Protein AF-A0A0B1TLL2-F1 (afdb_monomer_lite)

Secondary structure (DSSP, 8-state):
-HHHHHHHHHHHHHHHHHHHHHHHHS-----------------HHHHHHH--SS-EEE--HHHHHHHHTT-----SSPEEEEEEGGGHHHHHHH--TTEEEEEEE--TT-SEEEEESSS-EEEES------

Radius of gyration: 23.41 Å; chains: 1; bounding box: 73×49×44 Å

InterPro domains:
  IPR057641 W02B3.4-like, N-terminal domain [PF24413] (42-129)

pLDDT: mean 79.4, std 16.91, range [30.98, 94.44]

Sequence (131 aa):
MRVTRMFALFVATIFVSAIIIFKTHGEEDELYVAELSQEEVNCTSFLDTINPPFPALLIDHRILKLLKRNVCRASKAKVRIAVDVRHSGIVRKAKYPMYDIVYYERPADTDYLRFLDDVTRIIPRQVNLEI

Organism: Oesophagostomum dentatum (NCBI:txid61180)

Structure (mmCIF, N/CA/C/O backbone):
data_AF-A0A0B1TLL2-F1
#
_entry.id   AF-A0A0B1TLL2-F1
#
loop_
_atom_site.group_PDB
_atom_site.id
_atom_site.type_symbol
_atom_site.label_atom_id
_atom_site.label_alt_id
_atom_site.label_comp_id
_atom_site.label_asym_id
_atom_site.label_entity_id
_atom_site.label_seq_id
_atom_site.pdbx_PDB_ins_code
_atom_site.Cartn_x
_atom_site.Cartn_y
_atom_site.Cartn_z
_atom_site.occupancy
_atom_site.B_iso_or_equiv
_atom_site.auth_seq_id
_atom_site.auth_comp_id
_atom_site.auth_asym_id
_atom_site.auth_atom_id
_atom_site.pdbx_PDB_model_num
ATOM 1 N N . MET A 1 1 ? -55.341 -29.975 19.289 1.00 59.25 1 MET A N 1
ATOM 2 C CA . MET A 1 1 ? -55.411 -28.507 19.063 1.00 59.25 1 MET A CA 1
ATOM 3 C C . MET A 1 1 ? -54.412 -27.677 19.887 1.00 59.25 1 MET A C 1
ATOM 5 O O . MET A 1 1 ? -53.966 -26.655 19.384 1.00 59.25 1 MET A O 1
ATOM 9 N N . ARG A 1 2 ? -54.029 -28.058 21.122 1.00 62.31 2 ARG A N 1
ATOM 10 C CA . ARG A 1 2 ? -53.000 -27.323 21.905 1.00 62.31 2 ARG A CA 1
ATOM 11 C C . ARG A 1 2 ? -51.576 -27.489 21.362 1.00 62.31 2 ARG A C 1
ATOM 13 O O . ARG A 1 2 ? -50.845 -26.514 21.263 1.00 62.31 2 ARG A O 1
ATOM 20 N N . VAL A 1 3 ? -51.217 -28.709 20.964 1.00 68.62 3 VAL A N 1
ATOM 21 C CA . VAL A 1 3 ? -49.874 -29.038 20.456 1.00 68.62 3 VAL A CA 1
ATOM 22 C C . VAL A 1 3 ? -49.599 -28.336 19.122 1.00 68.62 3 VAL A C 1
ATOM 24 O O . VAL A 1 3 ? -48.560 -27.712 18.963 1.00 68.62 3 VAL A O 1
ATOM 27 N N . THR A 1 4 ? -50.573 -28.312 18.208 1.00 72.62 4 THR A N 1
ATOM 28 C CA . THR A 1 4 ? -50.464 -27.601 16.922 1.00 72.62 4 THR A CA 1
ATOM 29 C C . THR A 1 4 ? -50.302 -26.085 17.082 1.00 72.62 4 THR A C 1
ATOM 31 O O . THR A 1 4 ? -49.541 -25.478 16.336 1.00 72.62 4 THR A O 1
ATOM 34 N N . ARG A 1 5 ? -50.939 -25.467 18.090 1.00 70.12 5 ARG A N 1
ATOM 35 C CA . ARG A 1 5 ? -50.724 -24.045 18.431 1.00 70.12 5 ARG A CA 1
ATOM 36 C C . ARG A 1 5 ? -49.328 -23.778 18.999 1.00 70.12 5 ARG A C 1
ATOM 38 O O . ARG A 1 5 ? -48.728 -22.774 18.641 1.00 70.12 5 ARG A O 1
ATOM 45 N N . MET A 1 6 ? -48.805 -24.670 19.841 1.00 73.19 6 MET A N 1
ATOM 46 C CA . MET A 1 6 ? -47.447 -24.541 20.394 1.00 73.19 6 MET A CA 1
ATOM 47 C C . MET A 1 6 ? -46.376 -24.675 19.303 1.00 73.19 6 MET A C 1
ATOM 49 O O . MET A 1 6 ? -45.451 -23.870 19.261 1.00 73.19 6 MET A O 1
ATOM 53 N N . PHE A 1 7 ? -46.538 -25.623 18.371 1.00 79.69 7 PHE A N 1
ATOM 54 C CA . PHE A 1 7 ? -45.635 -25.765 17.223 1.00 79.69 7 PHE A CA 1
ATOM 55 C C . PHE A 1 7 ? -45.677 -24.551 16.288 1.00 79.69 7 PHE A C 1
ATOM 57 O O . PHE A 1 7 ? -44.626 -24.074 15.870 1.00 79.69 7 PHE A O 1
ATOM 64 N N . ALA A 1 8 ? -46.863 -24.004 16.006 1.00 80.69 8 ALA A N 1
ATOM 65 C CA . ALA A 1 8 ? -46.993 -22.808 15.172 1.00 80.69 8 ALA A CA 1
ATOM 66 C C . ALA A 1 8 ? -46.296 -21.582 15.790 1.00 80.69 8 ALA A C 1
ATOM 68 O O . ALA A 1 8 ? -45.630 -20.833 15.078 1.00 80.69 8 ALA A O 1
ATOM 69 N N . LEU A 1 9 ? -46.396 -21.4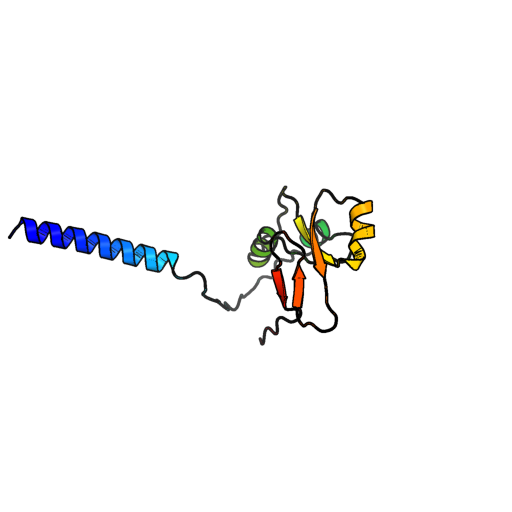04 17.113 1.00 81.25 9 LEU A N 1
ATOM 70 C CA . LEU A 1 9 ? -45.695 -20.330 17.823 1.00 81.25 9 LEU A CA 1
ATOM 71 C C . LEU A 1 9 ? -44.174 -20.498 17.749 1.00 81.25 9 LEU A C 1
ATOM 73 O O . LEU A 1 9 ? -43.469 -19.526 17.497 1.00 81.25 9 LEU A O 1
ATOM 77 N N . PHE A 1 10 ? -43.675 -21.725 17.900 1.00 81.19 10 PHE A N 1
ATOM 78 C CA . PHE A 1 10 ? -42.240 -22.002 17.839 1.00 81.19 10 PHE A CA 1
ATOM 79 C C . PHE A 1 10 ? -41.659 -21.723 16.442 1.00 81.19 10 PHE A C 1
ATOM 81 O O . PHE A 1 10 ? -40.629 -21.059 16.308 1.00 81.19 10 PHE A O 1
ATOM 88 N N . VAL A 1 11 ? -42.362 -22.142 15.384 1.00 86.38 11 VAL A N 1
ATOM 89 C CA . VAL A 1 11 ? -41.962 -21.857 13.994 1.00 86.38 11 VAL A CA 1
ATOM 90 C C . VAL A 1 11 ? -42.011 -20.355 13.704 1.00 86.38 11 VAL A C 1
ATOM 92 O O . VAL A 1 11 ? -41.079 -19.827 13.100 1.00 86.38 11 VAL A O 1
ATOM 95 N N . ALA A 1 12 ? -43.036 -19.647 14.188 1.00 83.81 12 ALA A N 1
ATOM 96 C CA . ALA A 1 12 ? -43.128 -18.197 14.039 1.00 83.81 12 ALA A CA 1
ATOM 97 C C . ALA A 1 12 ? -41.955 -17.474 14.724 1.00 83.81 12 ALA A C 1
ATOM 99 O O . ALA A 1 12 ? -41.377 -16.565 14.134 1.00 83.81 12 ALA A O 1
ATOM 100 N N . THR A 1 13 ? -41.543 -17.906 15.923 1.00 83.94 13 THR A N 1
ATOM 101 C CA . THR A 1 13 ? -40.390 -17.298 16.611 1.00 83.94 13 THR A CA 1
ATOM 102 C C . THR A 1 13 ? -39.070 -17.517 15.875 1.00 83.94 13 THR A C 1
ATOM 104 O O . THR A 1 13 ? -38.263 -16.592 15.812 1.00 83.94 13 THR A O 1
ATOM 107 N N . ILE A 1 14 ? -38.869 -18.693 15.269 1.00 87.25 14 ILE A N 1
ATOM 108 C CA . ILE A 1 14 ? -37.674 -18.988 14.462 1.00 87.25 14 ILE A CA 1
ATOM 109 C C . ILE A 1 14 ? -37.660 -18.145 13.183 1.00 87.25 14 ILE A C 1
ATOM 111 O O . ILE A 1 14 ? -36.619 -17.625 12.797 1.00 87.25 14 ILE A O 1
ATOM 115 N N . PHE A 1 15 ? -38.811 -17.971 12.530 1.00 85.75 15 PHE A N 1
ATOM 116 C CA . PHE A 1 15 ? -38.903 -17.120 1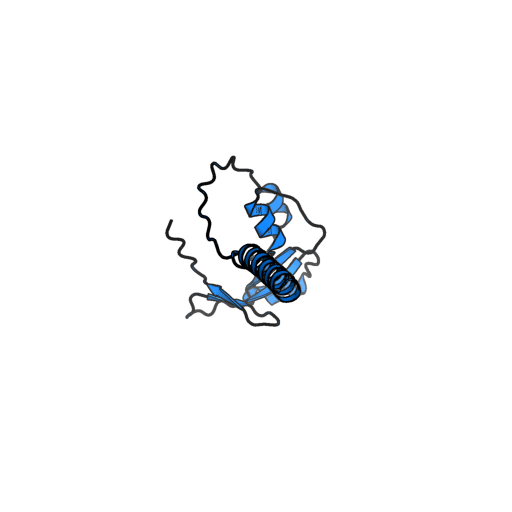1.343 1.00 85.75 15 PHE A CA 1
ATOM 117 C C . PHE A 1 15 ? -38.613 -15.654 11.667 1.00 85.75 15 PHE A C 1
ATOM 119 O O . PHE A 1 15 ? -37.870 -15.001 10.939 1.00 85.75 15 PHE A O 1
ATOM 126 N N . VAL A 1 16 ? -39.150 -15.142 12.776 1.00 85.38 16 VAL A N 1
ATOM 127 C CA . VAL A 1 16 ? -38.889 -13.764 13.213 1.00 85.38 16 VAL A CA 1
ATOM 128 C C . VAL A 1 16 ? -37.412 -13.572 13.561 1.00 85.38 16 VAL A C 1
ATOM 130 O O . VAL A 1 16 ? -36.820 -12.587 13.126 1.00 85.38 16 VAL A O 1
ATOM 133 N N . SER A 1 17 ? -36.785 -14.511 14.278 1.00 81.62 17 SER A N 1
ATOM 134 C CA . SER A 1 17 ? -35.354 -14.411 14.590 1.00 81.62 17 SER A CA 1
ATOM 135 C C . SER A 1 17 ? -34.481 -14.512 13.338 1.00 81.62 17 SER A C 1
ATOM 137 O O . SER A 1 17 ? -33.534 -13.740 13.206 1.00 81.62 17 SER A O 1
ATOM 139 N N . ALA A 1 18 ? -34.826 -15.381 12.382 1.00 81.12 18 ALA A N 1
ATOM 140 C CA . ALA A 1 18 ? -34.124 -15.487 11.106 1.00 81.12 18 ALA A CA 1
ATOM 141 C C . ALA A 1 18 ? -34.230 -14.196 10.280 1.00 81.12 18 ALA A C 1
ATOM 143 O O . ALA A 1 18 ? -33.218 -13.749 9.753 1.00 81.12 18 ALA A O 1
ATOM 144 N N . ILE A 1 19 ? -35.411 -13.564 10.218 1.00 79.56 19 ILE A N 1
ATOM 145 C CA . ILE A 1 19 ? -35.612 -12.273 9.534 1.00 79.56 19 ILE A CA 1
ATOM 146 C C . ILE A 1 19 ? -34.803 -11.161 10.208 1.00 79.56 19 ILE A C 1
ATOM 148 O O . ILE A 1 19 ? -34.186 -10.359 9.512 1.00 79.56 19 ILE A O 1
ATOM 152 N N . ILE A 1 20 ? -34.775 -11.113 11.545 1.00 76.62 20 ILE A N 1
ATOM 153 C CA . ILE A 1 20 ? -33.970 -10.128 12.282 1.00 76.62 20 ILE A CA 1
ATOM 154 C C . ILE A 1 20 ? -32.487 -10.324 11.966 1.00 76.62 20 ILE A C 1
ATOM 156 O O . ILE A 1 20 ? -31.828 -9.357 11.602 1.00 76.62 20 ILE A O 1
ATOM 160 N N . ILE A 1 21 ? -31.982 -11.562 12.023 1.00 71.69 21 ILE A N 1
ATOM 161 C CA . ILE A 1 21 ? -30.582 -11.865 11.700 1.00 71.69 21 ILE A CA 1
ATOM 162 C C . ILE A 1 21 ? -30.280 -11.476 10.251 1.00 71.69 21 ILE A C 1
ATOM 164 O O . ILE A 1 21 ? -29.324 -10.741 10.026 1.00 71.69 21 ILE A O 1
ATOM 168 N N . PHE A 1 22 ? -31.118 -11.873 9.286 1.00 69.12 22 PHE A N 1
ATOM 169 C CA . PHE A 1 22 ? -30.941 -11.519 7.873 1.00 69.12 22 PHE A CA 1
ATOM 170 C C . PHE A 1 22 ? -30.947 -10.006 7.643 1.00 69.12 22 PHE A C 1
ATOM 172 O O . PHE A 1 22 ? -30.137 -9.515 6.869 1.00 69.12 22 PHE A O 1
ATOM 179 N N . LYS A 1 23 ? -31.808 -9.255 8.339 1.00 67.19 23 LYS A N 1
ATOM 180 C CA . LYS A 1 23 ? -31.853 -7.793 8.234 1.00 67.19 23 LYS A CA 1
ATOM 181 C C . LYS A 1 23 ? -30.649 -7.122 8.902 1.00 67.19 23 LYS A C 1
ATOM 183 O O . LYS A 1 23 ? -30.173 -6.113 8.409 1.00 67.19 23 LYS A O 1
ATOM 188 N N . THR A 1 24 ? -30.125 -7.684 9.993 1.00 62.91 24 THR A N 1
ATOM 189 C CA . THR A 1 24 ? -28.914 -7.156 10.651 1.00 62.91 24 THR A CA 1
ATOM 190 C C . THR A 1 24 ? -27.610 -7.550 9.957 1.00 62.91 24 THR A C 1
ATOM 192 O O . THR A 1 24 ? -26.607 -6.878 10.155 1.00 62.91 24 THR A O 1
ATOM 195 N N . HIS A 1 25 ? -27.604 -8.631 9.169 1.00 56.41 25 HIS A N 1
ATOM 196 C CA . HIS A 1 25 ? -26.413 -9.133 8.473 1.00 56.41 25 HIS A CA 1
ATOM 197 C C . HIS A 1 25 ? -26.418 -8.876 6.957 1.00 56.41 25 HIS A C 1
ATOM 199 O O . HIS A 1 25 ? -25.408 -9.135 6.308 1.00 56.41 25 HIS A O 1
ATOM 205 N N . GLY A 1 26 ? -27.541 -8.422 6.392 1.00 49.00 26 GLY A N 1
ATOM 206 C CA . GLY A 1 26 ? -27.758 -8.273 4.950 1.00 49.00 26 GLY A CA 1
ATOM 207 C C . GLY A 1 26 ? -27.536 -6.869 4.387 1.00 49.00 26 GLY A C 1
ATOM 208 O O . GLY A 1 26 ? -27.834 -6.661 3.217 1.00 49.00 26 GLY A O 1
ATOM 209 N N . GLU A 1 27 ? -27.036 -5.917 5.176 1.00 49.41 27 GLU A N 1
ATOM 210 C CA . GLU A 1 27 ? -26.931 -4.512 4.763 1.00 49.41 27 GLU A CA 1
ATOM 211 C C . GLU A 1 27 ? -25.575 -3.914 5.172 1.00 49.41 27 GLU A C 1
ATOM 213 O O . GLU A 1 27 ? -25.465 -3.102 6.084 1.00 49.41 27 GLU A O 1
ATOM 218 N N . GLU A 1 28 ? -24.509 -4.360 4.500 1.00 49.88 28 GLU A N 1
ATOM 219 C CA . GLU A 1 28 ? -23.199 -3.683 4.495 1.00 49.88 28 GLU A CA 1
ATOM 220 C C . GLU A 1 28 ? -22.801 -3.196 3.086 1.00 49.88 28 GLU A C 1
ATOM 222 O O . GLU A 1 28 ? -21.619 -3.130 2.775 1.00 49.88 28 GLU A O 1
ATOM 227 N N . ASP A 1 29 ? -23.766 -2.796 2.251 1.00 46.81 29 ASP A N 1
ATOM 228 C CA . ASP A 1 29 ? -23.494 -2.059 1.000 1.00 46.81 29 ASP A CA 1
ATOM 229 C C . ASP A 1 29 ? -24.294 -0.741 0.915 1.00 46.81 29 ASP A C 1
ATOM 231 O O . ASP A 1 29 ? -24.619 -0.253 -0.166 1.00 46.81 29 ASP A O 1
ATOM 235 N N . GLU A 1 30 ? -24.606 -0.107 2.053 1.00 40.38 30 GLU A N 1
ATOM 236 C CA . GLU A 1 30 ? -25.099 1.273 2.029 1.00 40.38 30 GLU A CA 1
ATOM 237 C C . GLU A 1 30 ? -23.919 2.243 1.831 1.00 40.38 30 GLU A C 1
ATOM 239 O O . GLU A 1 30 ? -23.180 2.602 2.757 1.00 40.38 30 GLU A O 1
ATOM 244 N N . LEU A 1 31 ? -23.747 2.673 0.579 1.00 41.56 31 LEU A N 1
ATOM 245 C CA . LEU A 1 31 ? -22.948 3.829 0.176 1.00 41.56 31 LEU A CA 1
ATOM 246 C C . LEU A 1 31 ? -23.576 5.109 0.767 1.00 41.56 31 LEU A C 1
ATOM 248 O O . LEU A 1 31 ? -24.227 5.884 0.073 1.00 41.56 31 LEU A O 1
ATOM 252 N N . TYR A 1 32 ? -23.398 5.332 2.070 1.00 35.94 32 TYR A N 1
ATOM 253 C CA . TYR A 1 32 ? -23.791 6.580 2.723 1.00 35.94 32 TYR A CA 1
ATOM 254 C C . TYR A 1 32 ? -22.830 7.704 2.338 1.00 35.94 32 TYR A C 1
ATOM 256 O O . TYR A 1 32 ? -21.725 7.819 2.881 1.00 35.94 32 TYR A O 1
ATOM 264 N N . VAL A 1 33 ? -23.286 8.573 1.439 1.00 38.94 33 VAL A N 1
ATOM 265 C CA . VAL A 1 33 ? -22.774 9.939 1.305 1.00 38.94 33 VAL A CA 1
ATOM 266 C C . VAL A 1 33 ? -23.427 10.761 2.416 1.00 38.94 33 VAL A C 1
ATOM 268 O O . VAL A 1 33 ? -24.466 11.384 2.233 1.00 38.94 33 VAL A O 1
ATOM 271 N N . ALA A 1 34 ? -22.862 10.683 3.619 1.00 39.16 34 ALA A N 1
ATOM 272 C CA . ALA A 1 34 ? -23.163 11.649 4.664 1.00 39.16 34 ALA A CA 1
ATOM 273 C C . ALA A 1 34 ? -22.294 12.885 4.406 1.00 39.16 34 ALA A C 1
ATOM 275 O O . ALA A 1 34 ? -21.067 12.797 4.490 1.00 39.16 34 ALA A O 1
ATOM 276 N N . GLU A 1 35 ? -22.926 14.016 4.081 1.00 43.59 35 GLU A N 1
ATOM 277 C CA . GLU A 1 35 ? -22.308 15.342 4.158 1.00 43.59 35 GLU A CA 1
ATOM 278 C C . GLU A 1 35 ? -21.771 15.537 5.582 1.00 43.59 35 GLU A C 1
ATOM 280 O O . GLU A 1 35 ? -22.506 15.795 6.536 1.00 43.59 35 GLU A O 1
ATOM 285 N N . LEU A 1 36 ? -20.468 15.321 5.742 1.00 40.16 36 LEU A N 1
ATOM 286 C CA . LEU A 1 36 ? -19.761 15.530 6.991 1.00 40.16 36 LEU A CA 1
ATOM 287 C C . LEU A 1 36 ? -19.454 17.020 7.110 1.00 40.16 36 LEU A C 1
ATOM 289 O O . LEU A 1 36 ? -18.558 17.534 6.446 1.00 40.16 36 LEU A O 1
ATOM 293 N N . SER A 1 37 ? -20.142 17.697 8.027 1.00 43.97 37 SER A N 1
ATOM 294 C CA . SER A 1 37 ? -19.592 18.882 8.682 1.00 43.97 37 SER A CA 1
ATOM 295 C C . SER A 1 37 ? -18.339 18.447 9.459 1.00 43.97 37 SER A C 1
ATOM 297 O O . SER A 1 37 ? -18.410 18.078 10.634 1.00 43.97 37 SER A O 1
ATOM 299 N N . GLN A 1 38 ? -17.205 18.363 8.768 1.00 46.09 38 GLN A N 1
ATOM 300 C CA . GLN A 1 38 ? -15.925 17.957 9.328 1.00 46.09 38 GLN A CA 1
ATOM 301 C C . GLN A 1 38 ? -15.276 19.175 9.990 1.00 46.09 38 GLN A C 1
ATOM 303 O O . GLN A 1 38 ? -14.792 20.078 9.316 1.00 46.09 38 GLN A O 1
ATOM 308 N N . GLU A 1 39 ? -15.193 19.178 11.321 1.00 51.19 39 GLU A N 1
ATOM 309 C CA . GLU A 1 39 ? -13.962 19.684 11.926 1.00 51.19 39 GLU A CA 1
ATOM 310 C C . GLU A 1 39 ? -12.828 18.842 11.323 1.00 51.19 39 GLU A C 1
ATOM 312 O O . GLU A 1 39 ? -12.727 17.636 11.575 1.00 51.19 39 GLU A O 1
ATOM 317 N N . GLU A 1 40 ? -12.052 19.445 10.423 1.00 58.50 40 GLU A N 1
ATOM 318 C CA . GLU A 1 40 ? -10.946 18.783 9.740 1.00 58.50 40 GLU A CA 1
ATOM 319 C C . GLU A 1 40 ? -9.848 18.458 10.757 1.00 58.50 40 GLU A C 1
ATOM 321 O O . GLU A 1 40 ? -8.943 19.248 11.034 1.00 58.50 40 GLU A O 1
ATOM 326 N N . VAL A 1 41 ? -9.921 17.270 11.356 1.00 65.69 41 VAL A N 1
ATOM 327 C CA . VAL A 1 41 ? -8.810 16.744 12.143 1.00 65.69 41 VAL A CA 1
ATOM 328 C C . VAL A 1 41 ? -7.654 16.479 11.186 1.00 65.69 41 VAL A C 1
ATOM 330 O O . VAL A 1 41 ? -7.687 15.568 10.358 1.00 65.69 41 VAL A O 1
ATOM 333 N N . ASN A 1 42 ? -6.609 17.287 11.308 1.00 81.69 42 ASN A N 1
ATOM 334 C CA . ASN A 1 42 ? -5.442 17.193 10.453 1.00 81.69 42 ASN A CA 1
ATOM 335 C C . ASN A 1 42 ? -4.553 15.996 10.862 1.00 81.69 42 ASN A C 1
ATOM 337 O O . ASN A 1 42 ? -3.776 16.082 11.814 1.00 81.69 42 ASN A 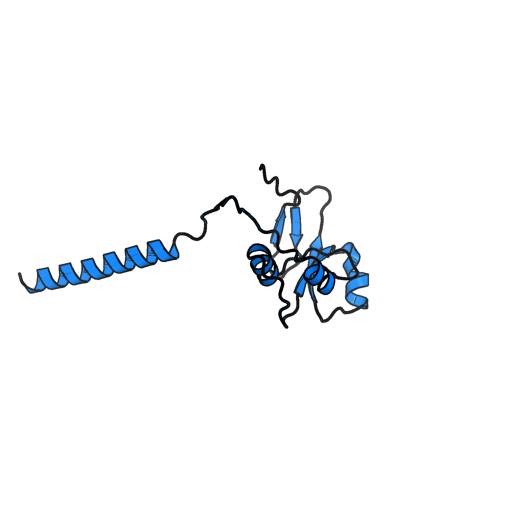O 1
ATOM 341 N N . CYS A 1 43 ? -4.630 14.882 10.124 1.00 87.50 43 CYS A N 1
ATOM 342 C CA . CYS A 1 43 ? -3.772 13.705 10.331 1.00 87.50 43 CYS A CA 1
ATOM 343 C C . CYS A 1 43 ? -2.380 13.800 9.668 1.00 87.50 43 CYS A C 1
ATOM 345 O O . CYS A 1 43 ? -1.671 12.792 9.631 1.00 87.50 43 CYS A O 1
ATOM 347 N N . THR A 1 44 ? -1.961 14.966 9.158 1.00 88.81 44 THR A N 1
ATOM 348 C CA . THR A 1 44 ? -0.700 15.115 8.395 1.00 88.81 44 THR A CA 1
ATOM 349 C C . THR A 1 44 ? 0.516 14.628 9.179 1.00 88.81 44 THR A C 1
ATOM 351 O O . THR A 1 44 ? 1.276 13.817 8.668 1.00 88.81 44 THR A O 1
ATOM 354 N N . SER A 1 45 ? 0.646 14.993 10.457 1.00 88.81 45 SER A N 1
ATOM 355 C CA . SER A 1 45 ? 1.780 14.562 11.295 1.00 88.81 45 SER A CA 1
ATOM 356 C C . SER A 1 45 ? 1.883 13.037 11.441 1.00 88.81 45 SER A C 1
ATOM 358 O O . SER A 1 45 ? 2.973 12.460 11.461 1.00 88.81 45 SER A O 1
ATOM 360 N N . PHE A 1 46 ? 0.737 12.359 11.517 1.00 90.94 46 PHE A N 1
ATOM 361 C CA . PHE A 1 46 ? 0.677 10.904 11.545 1.00 90.94 46 PHE A CA 1
ATOM 362 C C . PHE A 1 46 ? 1.032 10.300 10.180 1.00 90.94 46 PHE A C 1
ATOM 364 O O . PHE A 1 46 ? 1.797 9.335 10.130 1.00 90.94 46 PHE A O 1
ATOM 371 N N . LEU A 1 47 ? 0.518 10.873 9.086 1.00 90.94 47 LEU A N 1
ATOM 372 C CA . LEU A 1 47 ? 0.839 10.441 7.724 1.00 90.94 47 LEU A CA 1
ATOM 373 C C . LEU A 1 47 ? 2.335 10.588 7.422 1.00 90.94 47 LEU A C 1
ATOM 375 O O . LEU A 1 47 ? 2.931 9.655 6.888 1.00 90.94 47 LEU A O 1
ATOM 379 N N . ASP A 1 48 ? 2.956 11.683 7.857 1.00 90.69 48 ASP A N 1
ATOM 380 C CA . ASP A 1 48 ? 4.397 11.915 7.728 1.00 90.69 48 ASP A CA 1
ATOM 381 C C . ASP A 1 48 ? 5.216 10.841 8.452 1.00 90.69 48 ASP A C 1
ATOM 383 O O . ASP A 1 48 ? 6.243 10.388 7.951 1.00 90.69 48 ASP A O 1
ATOM 387 N N . THR A 1 49 ? 4.731 10.373 9.606 1.00 90.44 49 THR A N 1
ATOM 388 C CA . THR A 1 49 ? 5.404 9.331 10.401 1.00 90.44 49 THR A CA 1
ATOM 389 C C . THR A 1 49 ? 5.426 7.979 9.686 1.00 90.44 49 THR A C 1
ATOM 391 O O . THR A 1 49 ? 6.361 7.197 9.861 1.00 90.44 49 THR A O 1
ATOM 394 N N . ILE A 1 50 ? 4.395 7.674 8.894 1.00 91.31 50 ILE A N 1
ATOM 395 C CA . ILE A 1 50 ? 4.295 6.406 8.158 1.00 91.31 50 ILE A CA 1
ATOM 396 C C . ILE A 1 50 ? 4.768 6.522 6.704 1.00 91.31 50 ILE A C 1
ATOM 398 O O . ILE A 1 50 ? 4.828 5.500 6.015 1.00 91.31 50 ILE A O 1
ATOM 402 N N . ASN A 1 51 ? 5.126 7.724 6.245 1.00 91.50 51 ASN A N 1
ATOM 403 C CA . ASN A 1 51 ? 5.497 8.006 4.864 1.00 91.50 51 ASN A CA 1
ATOM 404 C C . ASN A 1 51 ? 6.835 7.333 4.487 1.00 91.50 51 ASN A C 1
ATOM 406 O O . ASN A 1 51 ? 7.873 7.650 5.077 1.00 91.50 51 ASN A O 1
ATOM 410 N N . PRO A 1 52 ? 6.854 6.396 3.523 1.00 91.75 52 PRO A N 1
ATOM 411 C CA . PRO A 1 52 ? 8.092 5.760 3.098 1.00 91.75 52 PRO A CA 1
ATOM 412 C C . PRO A 1 52 ? 8.986 6.717 2.291 1.00 91.75 52 PRO A C 1
ATOM 414 O O . PRO A 1 52 ? 8.490 7.584 1.574 1.00 91.75 52 PRO A O 1
ATOM 417 N N . PRO A 1 53 ? 10.317 6.513 2.292 1.00 90.94 53 PRO A N 1
ATOM 418 C CA . PRO A 1 53 ? 11.258 7.316 1.504 1.00 90.94 53 PRO A CA 1
ATOM 419 C C . PRO A 1 53 ? 11.268 6.946 0.003 1.00 90.94 53 PRO A C 1
ATOM 421 O O . PRO A 1 53 ? 12.287 7.080 -0.672 1.00 90.94 53 PRO A O 1
ATOM 424 N N . PHE A 1 54 ? 10.163 6.416 -0.523 1.00 89.69 54 PHE A N 1
ATOM 425 C CA . PHE A 1 54 ? 9.994 6.006 -1.917 1.00 89.69 54 PHE A CA 1
ATOM 426 C C . PHE A 1 54 ? 8.511 6.073 -2.315 1.00 89.69 54 PHE A C 1
ATOM 428 O O . PHE A 1 54 ? 7.646 5.957 -1.446 1.00 89.69 54 PHE A O 1
ATOM 435 N N . PRO A 1 55 ? 8.183 6.210 -3.615 1.00 90.56 55 PRO A N 1
ATOM 436 C CA . PRO A 1 55 ? 6.795 6.268 -4.064 1.00 90.56 55 PRO A CA 1
ATOM 437 C C . PRO A 1 55 ? 6.026 4.989 -3.709 1.00 90.56 55 PRO A C 1
ATOM 439 O O . PRO A 1 55 ? 6.357 3.899 -4.186 1.00 90.56 55 PRO A O 1
ATOM 442 N N . ALA A 1 56 ? 4.981 5.128 -2.896 1.00 93.00 56 ALA A N 1
ATOM 443 C CA . ALA A 1 56 ? 4.133 4.024 -2.470 1.00 93.00 56 ALA A CA 1
ATOM 444 C C . ALA A 1 56 ? 2.675 4.467 -2.302 1.00 93.00 56 ALA A C 1
ATOM 446 O O . ALA A 1 56 ? 2.388 5.637 -2.065 1.00 93.00 56 ALA A O 1
ATOM 447 N N . LEU A 1 57 ? 1.757 3.509 -2.410 1.00 92.88 57 LEU A N 1
ATOM 448 C CA . LEU A 1 57 ? 0.339 3.686 -2.109 1.00 92.88 57 LEU A CA 1
ATOM 449 C C . LEU A 1 57 ? 0.049 3.113 -0.724 1.00 92.88 57 LEU A C 1
ATOM 451 O O . LEU A 1 57 ? 0.430 1.978 -0.430 1.00 92.88 57 LEU A O 1
ATOM 455 N N . LEU A 1 58 ? -0.656 3.866 0.116 1.00 93.25 58 LEU A N 1
ATOM 456 C CA . LEU A 1 58 ? -1.164 3.350 1.383 1.00 93.25 58 LEU A CA 1
ATOM 457 C C . LEU A 1 58 ? -2.364 2.434 1.111 1.00 93.25 58 LEU A C 1
ATOM 459 O O . LEU A 1 58 ? -3.394 2.894 0.627 1.00 93.25 58 LEU A O 1
ATOM 463 N N . ILE A 1 59 ? -2.236 1.145 1.439 1.00 92.31 59 ILE A N 1
ATOM 464 C CA . ILE A 1 59 ? -3.298 0.138 1.242 1.00 92.31 59 ILE A CA 1
ATOM 465 C C . ILE A 1 59 ? -3.690 -0.576 2.544 1.00 92.31 59 ILE A C 1
ATOM 467 O O . ILE A 1 59 ? -4.437 -1.555 2.524 1.00 92.31 59 ILE A O 1
ATOM 471 N N . ASP A 1 60 ? -3.172 -0.128 3.690 1.00 92.06 60 ASP A N 1
ATOM 472 C CA . ASP A 1 60 ? -3.528 -0.698 4.987 1.00 92.06 60 ASP A CA 1
ATOM 473 C C . ASP A 1 60 ? -4.960 -0.310 5.356 1.00 92.06 60 ASP A C 1
ATOM 475 O O . ASP A 1 60 ? -5.231 0.800 5.817 1.00 92.06 60 ASP A O 1
ATOM 479 N N . HIS A 1 61 ? -5.881 -1.257 5.186 1.00 91.12 61 HIS A N 1
ATOM 480 C CA . HIS A 1 61 ? -7.304 -1.061 5.464 1.00 91.12 61 HIS A CA 1
ATOM 481 C C . HIS A 1 61 ? -7.586 -0.569 6.885 1.00 91.12 61 HIS A C 1
ATOM 483 O O . HIS A 1 61 ? -8.536 0.179 7.108 1.00 91.12 61 HIS A O 1
ATOM 489 N N . ARG A 1 62 ? -6.767 -0.961 7.868 1.00 92.00 62 ARG A N 1
ATOM 490 C CA . ARG A 1 62 ? -6.965 -0.531 9.259 1.00 92.00 62 ARG A CA 1
ATOM 491 C C . ARG A 1 62 ? -6.666 0.953 9.390 1.00 92.00 62 ARG A C 1
ATOM 493 O O . ARG A 1 62 ? -7.454 1.673 9.992 1.00 92.00 62 ARG A O 1
ATOM 500 N N . ILE A 1 63 ? -5.561 1.406 8.799 1.00 91.81 63 ILE A N 1
ATOM 501 C CA . ILE A 1 63 ? -5.184 2.822 8.807 1.00 91.81 63 ILE A CA 1
ATOM 502 C C . ILE A 1 63 ? -6.199 3.635 8.008 1.00 91.81 63 ILE A C 1
ATOM 504 O O . ILE A 1 63 ? -6.690 4.637 8.514 1.00 91.81 63 ILE A O 1
ATOM 508 N N . LEU A 1 64 ? -6.591 3.173 6.819 1.00 90.88 64 LEU A N 1
ATOM 509 C CA . LEU A 1 64 ? -7.598 3.847 5.994 1.00 90.88 64 LEU A CA 1
ATOM 510 C C . LEU A 1 64 ? -8.946 3.989 6.729 1.00 90.88 64 LEU A C 1
ATOM 512 O O . LEU A 1 64 ? -9.545 5.064 6.717 1.00 90.88 64 LEU A O 1
ATOM 516 N N . LYS A 1 65 ? -9.392 2.952 7.455 1.00 90.94 65 LYS A N 1
ATOM 517 C CA . LYS A 1 65 ? -10.587 3.019 8.320 1.00 90.94 65 LYS A CA 1
ATOM 518 C C . LYS A 1 65 ? -10.448 4.028 9.461 1.00 90.94 65 LYS A C 1
ATOM 520 O O . LYS A 1 65 ? -11.434 4.671 9.816 1.00 90.94 65 LYS A O 1
ATOM 525 N N . LEU A 1 66 ? -9.263 4.144 10.058 1.00 89.31 66 LEU A N 1
ATOM 526 C CA . LEU A 1 66 ? -8.997 5.106 11.128 1.00 89.31 66 LEU A CA 1
ATOM 527 C C . LEU A 1 66 ? -8.978 6.542 10.596 1.00 89.31 66 LEU A C 1
ATOM 529 O O . LEU A 1 66 ? -9.627 7.401 11.187 1.00 89.31 66 LEU A O 1
ATOM 533 N N . LEU A 1 67 ? -8.333 6.776 9.450 1.00 88.81 67 LEU A N 1
ATOM 534 C CA . LEU A 1 67 ? -8.324 8.073 8.769 1.00 88.81 67 LEU A CA 1
ATOM 535 C C . LEU A 1 67 ? -9.744 8.521 8.407 1.00 88.81 67 LEU A C 1
ATOM 537 O O . LEU A 1 67 ? -10.110 9.651 8.702 1.00 88.81 67 LEU A O 1
ATOM 541 N N . LYS A 1 68 ? -10.588 7.614 7.889 1.00 87.81 68 LYS A N 1
ATOM 542 C CA . LYS A 1 68 ? -12.012 7.899 7.616 1.00 87.81 68 LYS A CA 1
ATOM 543 C C . LYS A 1 68 ? -12.791 8.335 8.869 1.00 87.81 68 LYS A C 1
ATOM 545 O O . LYS A 1 68 ? -13.784 9.043 8.759 1.00 87.81 68 LYS A O 1
ATOM 550 N N . ARG A 1 69 ? -12.365 7.899 10.058 1.00 89.06 69 ARG A N 1
ATOM 551 C CA . ARG A 1 69 ? -12.967 8.252 11.356 1.00 89.06 69 ARG A CA 1
ATOM 552 C C . ARG A 1 69 ? -12.245 9.410 12.052 1.00 89.06 69 ARG A C 1
ATOM 554 O O . ARG A 1 69 ? -12.481 9.614 13.239 1.00 89.06 69 ARG A O 1
ATOM 561 N N . ASN A 1 70 ? -11.351 10.123 11.360 1.00 87.00 70 ASN A N 1
ATOM 562 C CA . ASN A 1 70 ? -10.532 11.198 11.927 1.00 87.00 70 ASN A CA 1
ATOM 563 C C . ASN A 1 70 ? -9.660 10.753 13.125 1.00 87.00 70 ASN A C 1
ATOM 565 O O . ASN A 1 70 ? -9.335 11.541 14.011 1.00 87.00 70 ASN A O 1
ATOM 569 N N . VAL A 1 71 ? -9.265 9.474 13.174 1.00 89.06 71 VAL A N 1
ATOM 570 C CA . VAL A 1 71 ? -8.415 8.915 14.236 1.00 89.06 71 VAL A CA 1
ATOM 571 C C . VAL A 1 71 ? -6.976 8.778 13.737 1.00 89.06 71 VAL A C 1
ATOM 573 O O . VAL A 1 71 ? -6.634 7.835 13.027 1.00 89.06 71 VAL A O 1
ATOM 576 N N . CYS A 1 72 ? -6.095 9.682 14.165 1.00 88.56 72 CYS A N 1
ATOM 577 C CA . CYS A 1 72 ? -4.691 9.713 13.742 1.00 88.56 72 CYS A CA 1
ATOM 578 C C . CYS A 1 72 ? -3.782 8.959 14.736 1.00 88.56 72 CYS A C 1
ATOM 580 O O . CYS A 1 72 ? -3.026 9.567 15.495 1.00 88.56 72 CYS A O 1
ATOM 582 N N . ARG A 1 73 ? -3.877 7.624 14.799 1.00 84.56 73 ARG A N 1
ATOM 583 C CA . ARG A 1 73 ? -3.077 6.813 15.739 1.00 84.56 73 ARG A CA 1
ATOM 584 C C . ARG A 1 73 ? -2.317 5.697 15.031 1.00 84.56 73 ARG A C 1
ATOM 586 O O . ARG A 1 73 ? -2.898 4.906 14.293 1.00 84.56 73 ARG A O 1
ATOM 593 N N . ALA A 1 74 ? -1.032 5.573 15.360 1.00 73.56 74 ALA A N 1
ATOM 594 C CA . ALA A 1 74 ? -0.203 4.460 14.923 1.00 73.56 74 ALA A CA 1
ATOM 595 C C . ALA A 1 74 ? -0.599 3.147 15.613 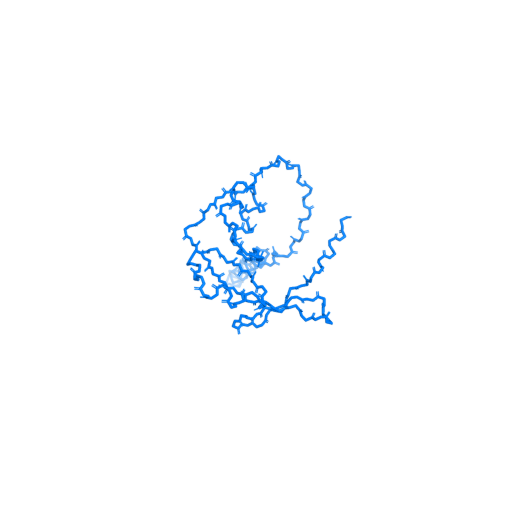1.00 73.56 74 ALA A C 1
ATOM 597 O O . ALA A 1 74 ? -0.833 3.094 16.823 1.00 73.56 74 ALA A O 1
ATOM 598 N N . SER A 1 75 ? -0.621 2.064 14.838 1.00 75.12 75 SER A N 1
ATOM 599 C CA . SER A 1 75 ? -0.651 0.704 15.375 1.00 75.12 75 SER A CA 1
ATOM 600 C C . SER A 1 75 ? 0.777 0.154 15.444 1.00 75.12 75 SER A C 1
ATOM 602 O O . SER A 1 75 ? 1.631 0.552 14.658 1.00 75.12 75 SER A O 1
ATOM 604 N N . LYS A 1 76 ? 1.035 -0.802 16.343 1.00 80.12 76 LYS A N 1
ATOM 605 C CA . LYS A 1 76 ? 2.321 -1.526 16.382 1.00 80.12 76 LYS A CA 1
ATOM 606 C C . LYS A 1 76 ? 2.500 -2.510 15.218 1.00 80.12 76 LYS A C 1
ATOM 608 O O . LYS A 1 76 ? 3.578 -3.074 15.060 1.00 80.12 76 LYS A O 1
ATOM 613 N N . ALA A 1 77 ? 1.447 -2.776 14.447 1.00 88.25 77 ALA A N 1
ATOM 614 C CA . ALA A 1 77 ? 1.536 -3.650 13.290 1.00 88.25 77 ALA A CA 1
ATOM 615 C C . ALA A 1 77 ? 2.225 -2.937 12.122 1.00 88.25 77 ALA A C 1
ATOM 617 O O . ALA A 1 77 ? 2.130 -1.718 11.987 1.00 88.25 77 ALA A O 1
ATOM 618 N N . LYS A 1 78 ? 2.869 -3.725 11.256 1.00 92.94 78 LYS A N 1
ATOM 619 C CA . LYS A 1 78 ? 3.454 -3.224 10.011 1.00 92.94 78 LYS A CA 1
ATOM 620 C C . LYS A 1 78 ? 2.401 -2.505 9.175 1.00 92.94 78 LYS A C 1
ATOM 622 O O . LYS A 1 78 ? 1.256 -2.962 9.105 1.00 92.94 78 LYS A O 1
ATOM 627 N N . VAL A 1 79 ? 2.820 -1.415 8.543 1.00 94.06 79 VAL A N 1
ATOM 628 C CA . VAL A 1 79 ? 1.978 -0.621 7.650 1.00 94.06 79 VAL A CA 1
ATOM 629 C C . VAL A 1 79 ? 1.993 -1.269 6.274 1.00 94.06 79 VAL A C 1
ATOM 631 O O . VAL A 1 79 ? 3.057 -1.412 5.666 1.00 94.06 79 VAL A O 1
ATOM 634 N N . ARG A 1 80 ? 0.823 -1.676 5.782 1.00 94.00 80 ARG A N 1
ATOM 635 C CA . ARG A 1 80 ? 0.715 -2.279 4.452 1.00 94.00 80 ARG A CA 1
ATOM 636 C C . ARG A 1 80 ? 0.725 -1.217 3.350 1.00 94.00 80 ARG A C 1
ATOM 638 O O . ARG A 1 80 ? -0.137 -0.335 3.320 1.00 94.00 80 ARG A O 1
ATOM 645 N N . ILE A 1 81 ? 1.686 -1.316 2.435 1.00 94.06 81 ILE A N 1
ATOM 646 C CA . ILE A 1 81 ? 1.876 -0.378 1.320 1.00 94.06 81 ILE A CA 1
ATOM 647 C C . ILE A 1 81 ? 2.039 -1.116 -0.009 1.00 94.06 81 ILE A C 1
ATOM 649 O O . ILE A 1 81 ? 2.507 -2.255 -0.050 1.00 94.06 81 ILE A O 1
ATOM 653 N N . ALA A 1 82 ? 1.674 -0.449 -1.101 1.00 93.62 82 ALA A N 1
ATOM 654 C CA . ALA A 1 82 ? 1.863 -0.943 -2.456 1.00 93.62 82 ALA A CA 1
ATOM 655 C C . ALA A 1 82 ? 2.951 -0.151 -3.182 1.00 93.62 82 ALA A C 1
ATOM 657 O O . ALA A 1 82 ? 2.920 1.078 -3.190 1.00 93.62 82 ALA A O 1
ATOM 658 N N . VAL A 1 83 ? 3.883 -0.839 -3.833 1.00 94.19 83 VAL A N 1
ATOM 659 C CA . VAL A 1 83 ? 5.005 -0.213 -4.541 1.00 94.19 83 VAL A CA 1
ATOM 660 C C . VAL A 1 83 ? 5.011 -0.647 -5.998 1.00 94.19 83 VAL A C 1
ATOM 662 O O . VAL A 1 83 ? 4.843 -1.823 -6.307 1.00 94.19 83 VAL A O 1
ATOM 665 N N . ASP A 1 84 ? 5.244 0.301 -6.901 1.00 93.50 84 ASP A N 1
ATOM 666 C CA . ASP A 1 84 ? 5.411 -0.004 -8.320 1.00 93.50 84 ASP A CA 1
ATOM 667 C C . ASP A 1 84 ? 6.614 -0.944 -8.509 1.00 93.50 84 ASP A C 1
ATOM 669 O O . ASP A 1 84 ? 7.705 -0.678 -7.988 1.00 93.50 84 ASP A O 1
ATOM 673 N N . VAL A 1 85 ? 6.432 -2.031 -9.262 1.00 94.19 85 VAL A N 1
ATOM 674 C CA . VAL A 1 85 ? 7.456 -3.058 -9.509 1.00 94.19 85 VAL A CA 1
ATOM 675 C C . VAL A 1 85 ? 8.783 -2.470 -10.000 1.00 94.19 85 VAL A C 1
ATOM 677 O O . VAL A 1 85 ? 9.847 -3.012 -9.687 1.00 94.19 85 VAL A O 1
ATOM 680 N N . ARG A 1 86 ? 8.752 -1.319 -10.686 1.00 92.44 86 ARG A N 1
ATOM 681 C CA . ARG A 1 86 ? 9.946 -0.602 -11.165 1.00 92.44 86 ARG A CA 1
ATOM 682 C C . ARG A 1 86 ? 10.883 -0.167 -10.033 1.00 92.44 86 ARG A C 1
ATOM 684 O O . ARG A 1 86 ? 12.083 -0.049 -10.251 1.00 92.44 86 ARG A O 1
ATOM 691 N N . HIS A 1 87 ? 10.368 0.004 -8.815 1.00 90.94 87 HIS A N 1
ATOM 692 C CA . HIS A 1 87 ? 11.154 0.363 -7.628 1.00 90.94 87 HIS A CA 1
ATOM 693 C C . HIS A 1 87 ? 11.546 -0.853 -6.768 1.00 90.94 87 HIS A C 1
ATOM 695 O O . HIS A 1 87 ? 12.212 -0.697 -5.741 1.00 90.94 87 HIS A O 1
ATOM 701 N N . SER A 1 88 ? 11.173 -2.075 -7.167 1.00 89.25 88 SER A N 1
ATOM 702 C CA . SER A 1 88 ? 11.386 -3.288 -6.361 1.00 89.25 88 SER A CA 1
ATOM 703 C C . SER A 1 88 ? 12.856 -3.555 -6.030 1.00 89.25 88 SER A C 1
ATOM 705 O O . SER A 1 88 ? 13.157 -3.947 -4.902 1.00 89.25 88 SER A O 1
ATOM 707 N N . GLY A 1 89 ? 13.780 -3.283 -6.957 1.00 86.25 89 GLY A N 1
ATOM 708 C CA . GLY A 1 89 ? 15.217 -3.467 -6.734 1.00 86.25 89 GLY A CA 1
ATOM 709 C C . GLY A 1 89 ? 15.760 -2.603 -5.590 1.00 86.25 89 GLY A C 1
ATOM 710 O O . GLY A 1 89 ? 16.471 -3.102 -4.717 1.00 86.25 89 GLY A O 1
ATOM 711 N N . ILE A 1 90 ? 15.368 -1.325 -5.550 1.00 84.62 90 ILE A N 1
ATOM 712 C CA . ILE A 1 90 ? 15.781 -0.373 -4.506 1.00 84.62 90 ILE A CA 1
ATOM 713 C C . ILE A 1 90 ? 15.183 -0.793 -3.158 1.00 84.62 90 ILE A C 1
ATOM 715 O O . ILE A 1 90 ? 15.896 -0.908 -2.159 1.00 84.62 90 ILE A O 1
ATOM 719 N N . VAL A 1 91 ? 13.885 -1.102 -3.147 1.00 88.00 91 VAL A N 1
ATOM 720 C CA . VAL A 1 91 ? 13.141 -1.438 -1.926 1.00 88.00 91 VAL A CA 1
ATOM 721 C C . VAL A 1 91 ? 13.623 -2.743 -1.290 1.00 88.00 91 VAL A C 1
ATOM 723 O O . VAL A 1 91 ? 13.807 -2.807 -0.072 1.00 88.00 91 VAL A O 1
ATOM 726 N N . ARG A 1 92 ? 13.887 -3.780 -2.095 1.00 84.81 92 ARG A N 1
ATOM 727 C CA . ARG A 1 92 ? 14.381 -5.073 -1.589 1.00 84.81 92 ARG A CA 1
ATOM 728 C C . ARG A 1 92 ? 15.782 -4.965 -0.994 1.00 84.81 92 ARG A C 1
ATOM 730 O O . ARG A 1 92 ? 16.063 -5.632 -0.001 1.00 84.81 92 ARG A O 1
ATOM 737 N N . LYS A 1 93 ? 16.647 -4.120 -1.568 1.00 83.94 93 LYS A N 1
ATOM 738 C CA . LYS A 1 93 ? 18.018 -3.919 -1.077 1.00 83.94 93 LYS A CA 1
ATOM 739 C C . LYS A 1 93 ? 18.043 -3.218 0.283 1.00 83.94 93 LYS A C 1
ATOM 741 O O . LYS A 1 93 ? 18.813 -3.618 1.150 1.00 83.94 93 LYS A O 1
ATOM 746 N N . ALA A 1 94 ? 17.200 -2.201 0.466 1.00 84.00 94 ALA A N 1
ATOM 747 C CA . ALA A 1 94 ? 17.183 -1.381 1.675 1.00 84.00 94 ALA A CA 1
ATOM 748 C C . ALA A 1 94 ? 16.483 -2.041 2.878 1.00 84.00 94 ALA A C 1
ATOM 750 O O . ALA A 1 94 ? 16.772 -1.650 4.001 1.00 84.00 94 ALA A O 1
ATOM 751 N N . LYS A 1 95 ? 15.620 -3.049 2.655 1.00 82.56 95 LYS A N 1
ATOM 752 C CA . LYS A 1 95 ? 14.853 -3.787 3.683 1.00 82.56 95 LYS A CA 1
ATOM 753 C C . LYS A 1 95 ? 14.140 -2.862 4.680 1.00 82.56 95 LYS A C 1
ATOM 755 O O . LYS A 1 95 ? 14.697 -2.483 5.701 1.00 82.56 95 LYS A O 1
ATOM 760 N N . TYR A 1 96 ? 12.862 -2.584 4.441 1.00 90.50 96 TYR A N 1
ATOM 761 C CA . TYR A 1 96 ? 12.052 -1.751 5.333 1.00 90.50 96 TYR A CA 1
ATOM 762 C C . TYR A 1 96 ? 11.144 -2.602 6.245 1.00 90.50 96 TYR A C 1
ATOM 764 O O . TYR A 1 96 ? 10.039 -2.961 5.836 1.00 90.50 96 TYR A O 1
ATOM 772 N N . PRO A 1 97 ? 11.570 -2.958 7.475 1.00 90.31 97 PRO A N 1
ATOM 773 C CA . PRO A 1 97 ? 10.857 -3.918 8.324 1.00 90.31 97 PRO A CA 1
ATOM 774 C C . PRO A 1 97 ? 9.524 -3.399 8.875 1.00 90.31 97 PRO A C 1
ATOM 776 O O . PRO A 1 97 ? 8.680 -4.210 9.256 1.00 90.31 97 PRO A O 1
ATOM 779 N N . MET A 1 98 ? 9.329 -2.077 8.920 1.00 90.94 98 MET A N 1
ATOM 780 C CA . MET A 1 98 ? 8.078 -1.446 9.354 1.00 90.94 98 MET A CA 1
ATOM 781 C C . MET A 1 98 ? 6.945 -1.571 8.329 1.00 90.94 98 MET A C 1
ATOM 783 O O . MET A 1 98 ? 5.787 -1.331 8.675 1.00 90.94 98 MET A O 1
ATOM 787 N N . TYR A 1 99 ? 7.262 -1.967 7.094 1.00 93.69 99 TYR A N 1
ATOM 788 C CA . TYR A 1 99 ? 6.292 -2.086 6.017 1.00 93.69 99 TYR A CA 1
ATOM 789 C C . TYR A 1 99 ? 5.993 -3.543 5.676 1.00 93.69 99 TYR A C 1
ATOM 791 O O . TYR A 1 99 ? 6.870 -4.409 5.674 1.00 93.69 99 TYR A O 1
ATOM 799 N N . ASP A 1 100 ? 4.726 -3.790 5.373 1.00 93.75 100 ASP A N 1
ATOM 800 C CA . ASP A 1 100 ? 4.272 -4.968 4.646 1.00 93.75 100 ASP A CA 1
ATOM 801 C C . ASP A 1 100 ? 4.078 -4.557 3.180 1.00 93.75 100 ASP A C 1
ATOM 803 O O . ASP A 1 100 ? 3.193 -3.760 2.864 1.00 93.75 100 ASP A O 1
ATOM 807 N N . ILE A 1 101 ? 4.982 -4.994 2.302 1.00 93.50 101 ILE A N 1
ATOM 808 C CA . ILE A 1 101 ? 5.122 -4.444 0.948 1.00 93.50 101 ILE A CA 1
ATOM 809 C C . ILE A 1 101 ? 4.514 -5.403 -0.066 1.00 93.50 101 ILE A C 1
ATOM 811 O O . ILE A 1 101 ? 5.004 -6.515 -0.251 1.00 93.50 101 ILE A O 1
ATOM 815 N N . VAL A 1 102 ? 3.508 -4.917 -0.787 1.00 93.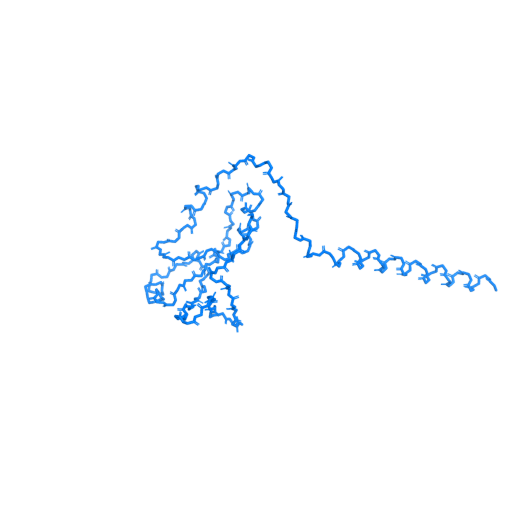69 102 VAL A N 1
ATOM 816 C CA . VAL A 1 102 ? 2.950 -5.573 -1.973 1.00 93.69 102 VAL A CA 1
ATOM 817 C C . VAL A 1 102 ? 3.436 -4.828 -3.212 1.00 93.69 102 VAL A C 1
ATOM 819 O O . VAL A 1 102 ? 3.556 -3.603 -3.197 1.00 93.69 102 VAL A O 1
ATOM 822 N N . TYR A 1 103 ? 3.716 -5.542 -4.298 1.00 94.31 103 TYR A N 1
ATOM 823 C CA . TYR A 1 103 ? 4.086 -4.905 -5.559 1.00 94.31 103 TYR A CA 1
ATOM 824 C C . TYR A 1 103 ? 2.880 -4.763 -6.475 1.00 94.31 103 TYR A C 1
ATOM 826 O O . TYR A 1 103 ? 2.003 -5.624 -6.495 1.00 94.31 103 TYR A O 1
ATOM 834 N N . TYR A 1 104 ? 2.848 -3.687 -7.251 1.00 94.44 104 TYR A N 1
ATOM 835 C CA . TYR A 1 104 ? 1.888 -3.533 -8.332 1.00 94.44 104 TYR A CA 1
ATOM 836 C C . TYR A 1 104 ? 2.581 -3.161 -9.638 1.00 94.44 104 TYR A C 1
ATOM 838 O O . TYR A 1 104 ? 3.676 -2.597 -9.661 1.00 94.44 104 TYR A O 1
ATOM 846 N N . GLU A 1 105 ? 1.904 -3.452 -10.734 1.00 94.25 105 GLU A N 1
ATOM 847 C CA . GLU A 1 105 ? 2.281 -3.045 -12.075 1.00 94.25 105 GLU A CA 1
ATOM 848 C C . GLU A 1 105 ? 1.272 -2.041 -12.613 1.00 94.25 105 GLU A C 1
ATOM 850 O O . GLU A 1 105 ? 0.090 -2.053 -12.257 1.00 94.25 105 GLU A O 1
ATOM 855 N N . ARG A 1 106 ? 1.753 -1.180 -13.506 1.00 90.38 106 ARG A N 1
ATOM 856 C CA . ARG A 1 106 ? 0.935 -0.224 -14.247 1.00 90.38 106 ARG A CA 1
ATOM 857 C C . ARG A 1 106 ? 1.118 -0.486 -15.743 1.00 90.38 106 ARG A C 1
ATOM 859 O O . ARG A 1 106 ? 1.963 0.169 -16.357 1.00 90.38 106 ARG A O 1
ATOM 866 N N . PRO A 1 107 ? 0.399 -1.465 -16.317 1.00 88.50 107 PRO A N 1
ATOM 867 C CA . PRO A 1 107 ? 0.453 -1.711 -17.752 1.00 88.50 107 PRO A CA 1
ATOM 868 C C . PRO A 1 107 ? 0.007 -0.454 -18.513 1.00 88.50 107 PRO A C 1
ATOM 870 O O . PRO A 1 107 ? -0.952 0.208 -18.111 1.00 88.50 107 PRO A O 1
ATOM 873 N N . ALA A 1 108 ? 0.730 -0.102 -19.579 1.00 86.50 108 ALA A N 1
ATOM 874 C CA . ALA A 1 108 ? 0.528 1.157 -20.301 1.00 86.50 108 ALA A CA 1
ATOM 875 C C . ALA A 1 108 ? -0.895 1.284 -20.869 1.00 86.50 108 ALA A C 1
ATOM 877 O O . ALA A 1 108 ? -1.511 2.339 -20.734 1.00 86.50 108 ALA A O 1
ATOM 878 N N . ASP A 1 109 ? -1.433 0.178 -21.381 1.00 87.25 109 ASP A N 1
ATOM 879 C CA . ASP A 1 109 ? -2.716 0.119 -22.090 1.00 87.25 109 ASP A CA 1
ATOM 880 C C . ASP A 1 109 ? -3.883 -0.275 -21.172 1.00 87.25 109 ASP A C 1
ATOM 882 O O . ASP A 1 109 ? -4.853 -0.894 -21.601 1.00 87.25 109 ASP A O 1
ATOM 886 N N . THR A 1 110 ? -3.767 0.033 -19.877 1.00 86.75 110 THR A N 1
ATOM 887 C CA . THR A 1 110 ? -4.792 -0.301 -18.882 1.00 86.75 110 THR A CA 1
ATOM 888 C C . THR A 1 110 ? -5.115 0.875 -17.970 1.00 86.75 110 THR A C 1
ATOM 890 O O . THR A 1 110 ? -4.258 1.692 -17.600 1.00 86.75 110 THR A O 1
ATOM 893 N N . ASP A 1 111 ? -6.374 0.920 -17.563 1.00 88.50 111 ASP A N 1
ATOM 894 C CA . ASP A 1 111 ? -6.956 1.865 -16.618 1.00 88.50 111 ASP A CA 1
ATOM 895 C C . ASP A 1 111 ? -6.930 1.339 -15.175 1.00 88.50 111 ASP A C 1
ATOM 897 O O . ASP A 1 111 ? -7.525 1.949 -14.295 1.00 88.50 111 ASP A O 1
ATOM 901 N N . TYR A 1 112 ? -6.197 0.257 -14.893 1.00 88.12 112 TYR A N 1
ATOM 902 C CA . TYR A 1 112 ? -6.068 -0.329 -13.560 1.00 88.12 112 TYR A CA 1
ATOM 903 C C . TYR A 1 112 ? -4.605 -0.556 -13.150 1.00 88.12 112 TYR A C 1
ATOM 905 O O . TYR A 1 112 ? -3.673 -0.579 -13.952 1.00 88.12 112 TYR A O 1
ATOM 913 N N . LEU A 1 113 ? -4.400 -0.697 -11.846 1.00 91.44 113 LEU A N 1
ATOM 914 C CA . LEU A 1 113 ? -3.177 -1.160 -11.211 1.00 91.44 113 LEU A CA 1
ATOM 915 C C . LEU A 1 113 ? -3.318 -2.657 -10.953 1.00 91.44 113 LEU A C 1
ATOM 917 O O . LEU A 1 113 ? -4.302 -3.082 -10.345 1.00 91.44 113 LEU A O 1
ATOM 921 N N . ARG A 1 114 ? -2.342 -3.454 -11.388 1.00 92.62 114 ARG A N 1
ATOM 922 C CA . ARG A 1 114 ? -2.334 -4.908 -11.181 1.00 92.62 114 ARG A CA 1
ATOM 923 C C . ARG A 1 114 ? -1.464 -5.261 -9.985 1.00 92.62 114 ARG A C 1
ATOM 925 O O . ARG A 1 114 ? -0.251 -5.109 -10.053 1.00 92.62 114 ARG A O 1
ATOM 932 N N . PHE A 1 115 ? -2.063 -5.743 -8.905 1.00 93.19 115 PHE A N 1
ATOM 933 C CA . PHE A 1 115 ? -1.357 -6.133 -7.688 1.00 93.19 115 PHE A CA 1
ATOM 934 C C . PHE A 1 115 ? -0.843 -7.567 -7.800 1.00 93.19 115 PHE A C 1
ATOM 936 O O . PHE A 1 115 ? -1.603 -8.488 -8.102 1.00 93.19 115 PHE A O 1
ATOM 943 N N . LEU A 1 116 ? 0.445 -7.734 -7.518 1.00 90.12 116 LEU A N 1
ATOM 944 C CA . LEU A 1 116 ? 1.178 -8.996 -7.522 1.00 90.12 116 LEU A CA 1
ATOM 945 C C . LEU A 1 116 ? 1.168 -9.601 -6.108 1.00 90.12 116 LEU A C 1
ATOM 947 O O . LEU A 1 116 ? 2.202 -9.675 -5.446 1.00 90.12 116 LEU A O 1
ATOM 951 N N . ASP A 1 117 ? -0.025 -9.939 -5.623 1.00 84.88 117 ASP A N 1
ATOM 952 C CA . ASP A 1 117 ? -0.244 -10.648 -4.353 1.00 84.88 117 ASP A CA 1
ATOM 953 C C . ASP A 1 117 ? -0.604 -12.122 -4.619 1.00 84.88 117 ASP A C 1
ATOM 955 O O . ASP A 1 117 ? -0.750 -12.509 -5.782 1.00 84.88 117 ASP A O 1
ATOM 959 N N . ASP A 1 118 ? -0.793 -12.926 -3.567 1.00 82.19 118 ASP A N 1
ATOM 960 C CA . ASP A 1 118 ? -1.165 -14.352 -3.677 1.00 82.19 118 ASP A CA 1
ATOM 961 C C . ASP A 1 118 ? -2.383 -14.574 -4.590 1.00 82.19 118 ASP A C 1
ATOM 963 O O . ASP A 1 118 ? -2.434 -15.510 -5.388 1.00 82.19 118 ASP A O 1
ATOM 967 N N . VAL A 1 119 ? -3.351 -13.659 -4.503 1.00 84.69 119 VAL A N 1
ATOM 968 C CA . VAL A 1 119 ? -4.443 -13.522 -5.464 1.00 84.69 119 VAL A CA 1
ATOM 969 C C . VAL A 1 119 ? -4.233 -12.218 -6.219 1.00 84.69 119 VAL A C 1
ATOM 971 O O . VAL A 1 119 ? -4.147 -11.145 -5.614 1.00 84.69 119 VAL A O 1
ATOM 974 N N . THR A 1 120 ? -4.169 -12.299 -7.549 1.00 82.56 120 THR A N 1
ATOM 975 C CA . THR A 1 120 ? -4.051 -11.105 -8.391 1.00 82.56 120 THR A CA 1
ATOM 976 C C . THR A 1 120 ? -5.283 -10.227 -8.199 1.00 82.56 120 THR A C 1
ATOM 978 O O . THR A 1 120 ? -6.411 -10.662 -8.422 1.00 82.56 120 THR A O 1
ATOM 981 N N . ARG A 1 121 ? -5.062 -8.979 -7.781 1.00 86.88 121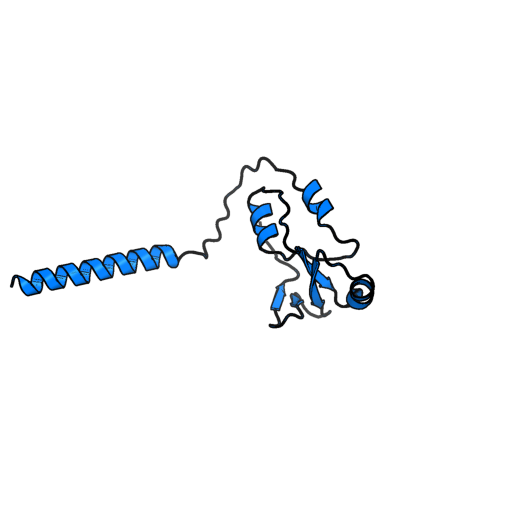 ARG A N 1
ATOM 982 C CA . ARG A 1 121 ? -6.113 -7.977 -7.562 1.00 86.88 121 ARG A CA 1
ATOM 983 C C . ARG A 1 121 ? -5.904 -6.807 -8.510 1.00 86.88 121 ARG A C 1
ATOM 985 O O . ARG A 1 121 ? -4.766 -6.478 -8.844 1.00 86.88 121 ARG A O 1
ATOM 992 N N . ILE A 1 122 ? -6.991 -6.169 -8.923 1.00 88.44 122 ILE A N 1
ATOM 993 C CA . ILE A 1 122 ? -6.951 -4.964 -9.752 1.00 88.44 122 ILE A CA 1
ATOM 994 C C . ILE A 1 122 ? -7.576 -3.796 -8.993 1.00 88.44 122 ILE A C 1
ATOM 996 O O . ILE A 1 122 ? -8.576 -3.974 -8.302 1.00 88.44 122 ILE A O 1
ATOM 1000 N N . ILE A 1 123 ? -6.969 -2.614 -9.094 1.00 85.00 123 ILE A N 1
ATOM 1001 C CA . ILE A 1 123 ? -7.532 -1.363 -8.565 1.00 85.00 123 ILE A CA 1
ATOM 1002 C C . ILE A 1 123 ? -7.597 -0.350 -9.710 1.00 85.00 123 ILE A C 1
ATOM 1004 O O . ILE A 1 123 ? -6.550 -0.077 -10.295 1.00 85.00 123 ILE A O 1
ATOM 1008 N N . PRO A 1 124 ? -8.763 0.228 -10.038 1.00 86.50 124 PRO A N 1
ATOM 1009 C CA . PRO A 1 124 ? -8.865 1.281 -11.048 1.00 86.50 124 PRO A CA 1
ATOM 1010 C C . PRO A 1 124 ? -7.918 2.459 -10.762 1.00 86.50 124 PRO A C 1
ATOM 1012 O O . PRO A 1 124 ? -7.761 2.891 -9.621 1.00 86.50 124 PRO A O 1
ATOM 1015 N N . ARG A 1 125 ? -7.265 2.987 -11.801 1.00 78.88 125 ARG A N 1
ATOM 1016 C CA . ARG A 1 125 ? -6.342 4.138 -11.740 1.00 78.88 125 ARG A CA 1
ATOM 1017 C C . ARG A 1 125 ? -7.088 5.450 -11.570 1.00 78.88 125 ARG A C 1
ATOM 1019 O O . ARG A 1 125 ? -6.569 6.367 -10.942 1.00 78.88 125 ARG A O 1
ATOM 1026 N N . GLN A 1 126 ? -8.268 5.531 -12.165 1.00 72.12 126 GLN A N 1
ATOM 1027 C CA . GLN A 1 126 ? -9.200 6.627 -11.995 1.00 72.12 126 GLN A CA 1
ATOM 1028 C C . GLN A 1 126 ? -10.413 6.068 -11.272 1.00 72.12 126 GLN A C 1
ATOM 1030 O O . GLN A 1 126 ? -11.156 5.256 -11.815 1.00 72.12 126 GLN A O 1
ATOM 1035 N N . VAL A 1 127 ? -10.601 6.499 -10.030 1.00 57.00 127 VAL A N 1
ATOM 1036 C CA . VAL A 1 127 ? -11.939 6.517 -9.455 1.00 57.00 127 VAL A CA 1
ATOM 1037 C C . VAL A 1 127 ? -12.488 7.873 -9.875 1.00 57.00 127 VAL A C 1
ATOM 1039 O O . VAL A 1 127 ? -12.143 8.882 -9.264 1.00 57.00 127 VAL A O 1
ATOM 1042 N N . ASN A 1 128 ? -13.246 7.929 -10.973 1.00 45.50 128 ASN A N 1
ATOM 1043 C CA . ASN A 1 128 ? -14.106 9.085 -11.214 1.00 45.50 128 ASN A CA 1
ATOM 1044 C C . ASN A 1 128 ? -15.171 9.047 -10.115 1.00 45.50 128 ASN A C 1
ATOM 1046 O O . ASN A 1 128 ? -16.214 8.419 -10.264 1.00 45.50 128 ASN A O 1
ATOM 1050 N N . LEU A 1 129 ? -14.856 9.645 -8.970 1.00 43.22 129 LEU A N 1
ATOM 1051 C CA . LEU A 1 129 ? -15.877 10.106 -8.050 1.00 43.22 129 LEU A CA 1
ATOM 1052 C C . LEU A 1 129 ? -16.435 11.363 -8.710 1.00 43.22 129 LEU A C 1
ATOM 1054 O O . LEU A 1 129 ? -15.866 12.443 -8.568 1.00 43.22 129 LEU A O 1
ATOM 1058 N N . GLU A 1 130 ? -17.468 11.190 -9.532 1.00 30.98 130 GLU A N 1
ATOM 1059 C CA . GLU A 1 130 ? -18.376 12.293 -9.825 1.00 30.98 130 GLU A CA 1
ATOM 1060 C C . GLU A 1 130 ? -18.954 12.725 -8.470 1.00 30.98 130 GLU A C 1
ATOM 1062 O O . GLU A 1 130 ? -19.671 11.958 -7.824 1.00 30.98 130 GLU A O 1
ATOM 1067 N N . ILE A 1 131 ? -18.507 13.889 -7.992 1.00 37.31 131 ILE A N 1
ATOM 1068 C CA . ILE A 1 131 ? -19.069 14.609 -6.844 1.00 37.31 131 ILE A CA 1
ATOM 1069 C C . ILE A 1 131 ? -19.999 15.672 -7.414 1.00 37.31 131 ILE A C 1
ATOM 1071 O O . ILE A 1 131 ? -19.544 16.384 -8.341 1.00 37.31 131 ILE A O 1
#

Foldseek 3Di:
DVVVVVVVVVVVVVVVVVVVCCVVVVDPPPPDPDPDPDPPLDLPVLCVVLDDPDDKAQPQPVVVVCVVVSHNDDDPAAGEIEAEPVCVVVDVVVPDPSHDYWYWYDPPPDQWIWTPDPDIDIDGVDPPPPD